Protein AF-A0AAX4HTB2-F1 (afdb_monomer)

Sequence (91 aa):
MSDYPQERYIELENNPYLLGRITLHQVKEQFHAEVDIINKESHKIFKHVDIVYQQHTAEEALIVGVQRLRKFLDSVEKSADDSEEKPDILH

Radius of gyration: 16.87 Å; Cα contacts (8 Å, |Δi|>4): 150; chains: 1; bounding box: 59×37×30 Å

Secondary structure (DSSP, 8-state):
----SEEEEEE-TT-TTEEEEEEEEEETTEEEEEEEEEETTT--EEEEEEEEEEESSHHHHHHHHHHHHHHHHHHHHHHHHTTS-------

Organism: NCBI:txid28202

pLDDT: mean 88.65, std 14.18, range [44.62, 98.38]

Solvent-accessible surface area (backbone atoms only — not comparable to full-atom values): 5283 Å² total; per-residue (Å²): 132,80,85,56,71,38,80,45,79,41,84,40,93,92,38,91,59,40,26,37,37,36,39,36,38,72,57,91,84,27,12,26,16,42,27,34,34,23,32,65,88,78,65,46,78,73,40,83,72,53,74,47,70,78,23,81,37,64,64,54,20,46,54,53,34,53,52,53,51,49,56,50,52,60,51,52,55,54,59,52,61,72,68,69,80,69,84,82,72,88,130

Nearest PDB structures (foldseek):
  1y8c-assembly1_A  TM=5.283E-01  e=2.017E-01  Clostridium acetobutylicum ATCC 824
  9bk6-assembly1_A  TM=4.329E-01  e=4.168E-01  synthetic construct
  8chv-assembly1_B  TM=4.192E-01  e=3.525E-01  Homo sapiens
  4koo-assembly1_A  TM=3.303E-01  e=7.286E-01  Arabidopsis thaliana
  3en8-assembly1_A-2  TM=4.788E-01  e=1.781E+00  Paraburkholderia xenovorans LB400

Foldseek 3Di:
DPPPQDWDWADDPVDRQKIWIWTWGDDPQFIKIWIFIAGPPPRHTPDGQDIGTGHRDSVVNVVVSVVSVVVRVVVVVVVVVVPVPDPPDDD

Structure (mmCIF, N/CA/C/O backbone):
data_AF-A0AAX4HTB2-F1
#
_entry.id   AF-A0AAX4HTB2-F1
#
loop_
_atom_site.group_PDB
_atom_site.id
_atom_site.type_symbol
_atom_site.label_atom_id
_atom_site.label_alt_id
_atom_site.label_comp_id
_atom_site.label_asym_id
_atom_site.label_entity_id
_atom_site.label_seq_id
_atom_site.pdbx_PDB_ins_code
_atom_site.Cartn_x
_atom_site.Cartn_y
_atom_site.Cartn_z
_atom_site.occupancy
_atom_site.B_iso_or_equiv
_atom_site.auth_seq_id
_atom_site.auth_comp_id
_atom_site.auth_asym_id
_atom_site.auth_atom_id
_atom_site.pdbx_PDB_model_num
ATOM 1 N N . MET A 1 1 ? 17.550 -13.755 -5.344 1.00 44.62 1 MET A N 1
ATOM 2 C CA . MET A 1 1 ? 16.313 -13.981 -4.571 1.00 44.62 1 MET A CA 1
ATOM 3 C C . MET A 1 1 ? 15.387 -12.840 -4.925 1.00 44.62 1 MET A C 1
ATOM 5 O O . MET A 1 1 ? 15.863 -11.716 -4.957 1.00 44.62 1 MET A O 1
ATOM 9 N N . SER A 1 2 ? 14.145 -13.113 -5.315 1.00 60.06 2 SER A N 1
ATOM 10 C CA . SER A 1 2 ? 13.180 -12.038 -5.547 1.00 60.06 2 SER A CA 1
ATOM 11 C C . SER A 1 2 ? 12.604 -11.654 -4.193 1.00 60.06 2 SER A C 1
ATOM 13 O O . SER A 1 2 ? 11.890 -12.453 -3.599 1.00 60.06 2 SER A O 1
ATOM 15 N N . ASP A 1 3 ? 12.924 -10.458 -3.706 1.00 85.25 3 ASP A N 1
ATOM 16 C CA . ASP A 1 3 ? 12.434 -9.927 -2.426 1.00 85.25 3 ASP A CA 1
ATOM 17 C C . ASP A 1 3 ? 10.945 -9.533 -2.478 1.00 85.25 3 ASP A C 1
ATOM 19 O O . ASP A 1 3 ? 10.518 -8.696 -1.695 1.00 85.25 3 ASP A O 1
ATOM 23 N N . TYR A 1 4 ? 10.162 -10.083 -3.415 1.00 89.75 4 TYR A N 1
ATOM 24 C CA . TYR A 1 4 ? 8.776 -9.708 -3.697 1.00 89.75 4 TYR A CA 1
ATOM 25 C C . TYR A 1 4 ? 7.841 -10.923 -3.585 1.00 89.75 4 TYR A C 1
ATOM 27 O O . TYR A 1 4 ? 8.230 -12.023 -3.987 1.00 89.75 4 TYR A O 1
ATOM 35 N N . PRO A 1 5 ? 6.593 -10.739 -3.117 1.00 93.31 5 PRO A N 1
ATOM 36 C CA . PRO A 1 5 ? 5.969 -9.453 -2.797 1.00 93.31 5 PRO A CA 1
ATOM 37 C C . PRO A 1 5 ? 6.486 -8.811 -1.499 1.00 93.31 5 PRO A C 1
ATOM 39 O O . PRO A 1 5 ? 6.920 -9.511 -0.589 1.00 93.31 5 PRO A O 1
ATOM 42 N N . GLN A 1 6 ? 6.428 -7.476 -1.418 1.00 95.19 6 GLN A N 1
ATOM 43 C CA . GLN A 1 6 ? 6.731 -6.726 -0.191 1.00 95.19 6 GLN A CA 1
ATOM 44 C C . GLN A 1 6 ? 5.503 -5.996 0.313 1.00 95.19 6 GLN A C 1
ATOM 46 O O . GLN A 1 6 ? 4.912 -5.207 -0.415 1.00 95.19 6 GLN A O 1
ATOM 51 N N . GLU A 1 7 ? 5.183 -6.185 1.584 1.00 96.00 7 GLU A N 1
ATOM 52 C CA . GLU A 1 7 ? 4.117 -5.435 2.232 1.00 96.00 7 GLU A CA 1
ATOM 53 C C . GLU A 1 7 ? 4.681 -4.198 2.936 1.00 96.00 7 GLU A C 1
ATOM 55 O O . GLU A 1 7 ? 5.749 -4.223 3.566 1.00 96.00 7 GLU A O 1
ATOM 60 N N . ARG A 1 8 ? 3.952 -3.091 2.819 1.00 96.56 8 ARG A N 1
ATOM 61 C CA . ARG A 1 8 ? 4.168 -1.860 3.574 1.00 96.56 8 ARG A CA 1
ATOM 62 C C . ARG A 1 8 ? 2.861 -1.456 4.231 1.00 96.56 8 ARG A C 1
ATOM 64 O O . ARG A 1 8 ? 1.845 -1.314 3.557 1.00 96.56 8 ARG A O 1
ATOM 71 N N . TYR A 1 9 ? 2.910 -1.283 5.545 1.00 96.50 9 TYR A N 1
ATOM 72 C CA . TYR A 1 9 ? 1.767 -0.876 6.347 1.00 96.50 9 TYR A CA 1
ATOM 73 C C . TYR A 1 9 ? 1.852 0.615 6.654 1.00 96.50 9 TYR A C 1
ATOM 75 O O . TYR A 1 9 ? 2.926 1.129 6.964 1.00 96.50 9 TYR A O 1
ATOM 83 N N . ILE A 1 10 ? 0.717 1.295 6.547 1.00 94.69 10 ILE A N 1
ATOM 84 C CA . ILE A 1 10 ? 0.566 2.730 6.770 1.00 94.69 10 ILE A CA 1
ATOM 85 C C . ILE A 1 10 ? -0.485 2.904 7.856 1.00 94.69 10 ILE A C 1
ATOM 87 O O . ILE A 1 10 ? -1.606 2.405 7.728 1.00 94.69 10 ILE A O 1
ATOM 91 N N . GLU A 1 11 ? -0.117 3.595 8.928 1.00 93.62 11 GLU A N 1
ATOM 92 C CA . GLU A 1 11 ? -1.055 3.921 9.996 1.00 93.62 11 GLU A CA 1
ATOM 93 C C . GLU A 1 11 ? -2.066 4.962 9.511 1.00 93.62 11 GLU A C 1
ATOM 95 O O . GLU A 1 11 ? -1.710 5.935 8.845 1.00 93.62 11 GLU A O 1
ATOM 100 N N . LEU A 1 12 ? -3.340 4.732 9.824 1.00 90.75 12 LEU A N 1
ATOM 101 C CA . LEU A 1 12 ? -4.416 5.674 9.546 1.00 90.75 12 LEU A CA 1
ATOM 102 C C . LEU A 1 12 ? -4.706 6.441 10.838 1.00 90.75 12 LEU A C 1
ATOM 104 O O . LEU A 1 12 ? -5.266 5.874 11.773 1.00 90.75 12 LEU A O 1
ATOM 108 N N . GLU A 1 13 ? -4.325 7.718 10.900 1.00 83.19 13 GLU A N 1
ATOM 109 C CA . GLU A 1 13 ? -4.425 8.534 12.126 1.00 83.19 13 GLU A CA 1
ATOM 110 C C . GLU A 1 13 ? -5.859 8.602 12.679 1.00 83.19 13 GLU A C 1
ATOM 112 O O . GLU A 1 13 ? -6.069 8.569 13.890 1.00 83.19 13 GLU A O 1
ATOM 117 N N . ASN A 1 14 ? -6.853 8.595 11.789 1.00 81.25 14 ASN A N 1
ATOM 118 C CA . ASN A 1 14 ? -8.266 8.721 12.143 1.00 81.25 14 ASN A CA 1
ATOM 119 C C . ASN A 1 14 ? -8.928 7.382 12.535 1.00 81.25 14 ASN A C 1
ATOM 121 O O . ASN A 1 14 ? -10.093 7.375 12.934 1.00 81.25 14 ASN A O 1
ATOM 125 N N . ASN A 1 15 ? -8.237 6.235 12.422 1.00 84.88 15 ASN A N 1
ATOM 126 C CA . ASN A 1 15 ? -8.810 4.934 12.782 1.00 84.88 15 ASN A CA 1
ATOM 127 C C . ASN A 1 15 ? -7.753 3.927 13.286 1.00 84.88 15 ASN A C 1
ATOM 129 O O . ASN A 1 15 ? -7.053 3.318 12.475 1.00 84.88 15 ASN A O 1
ATOM 133 N N . PRO A 1 16 ? -7.693 3.642 14.603 1.00 89.00 16 PRO A N 1
ATOM 134 C CA . PRO A 1 16 ? -6.657 2.783 15.184 1.00 89.00 16 PRO A CA 1
ATOM 135 C C . PRO A 1 16 ? -6.801 1.290 14.837 1.00 89.00 16 PRO A C 1
ATOM 137 O O . PRO A 1 16 ? -5.866 0.515 15.057 1.00 89.00 16 PRO A O 1
ATOM 140 N N . TYR A 1 17 ? -7.956 0.867 14.315 1.00 93.25 17 TYR A N 1
ATOM 141 C CA . TYR A 1 17 ? -8.248 -0.533 13.985 1.00 93.25 17 TYR A CA 1
ATOM 142 C C . TYR A 1 17 ? -7.967 -0.880 12.521 1.00 93.25 17 TYR A C 1
ATOM 144 O O . TYR A 1 17 ? -7.990 -2.060 12.155 1.00 93.25 17 TYR A O 1
ATOM 152 N N . LEU A 1 18 ? -7.734 0.127 11.679 1.00 95.00 18 LEU A N 1
ATOM 153 C CA . LEU A 1 18 ? -7.485 -0.035 10.253 1.00 95.00 18 LEU A CA 1
ATOM 154 C C . LEU A 1 18 ? -6.056 0.379 9.902 1.00 95.00 18 LEU A C 1
ATOM 156 O O . LEU A 1 18 ? -5.467 1.257 10.524 1.00 95.00 18 LEU A O 1
ATOM 160 N N . LEU A 1 19 ? -5.507 -0.262 8.876 1.00 96.56 19 LEU A N 1
ATOM 161 C CA . LEU A 1 19 ? -4.211 0.069 8.296 1.00 96.56 19 LEU A CA 1
ATOM 162 C C . LEU A 1 19 ? -4.343 0.170 6.783 1.00 96.56 19 LEU A C 1
ATOM 164 O O . LEU A 1 19 ? -5.027 -0.643 6.161 1.00 96.56 19 LEU A O 1
ATOM 168 N N . GLY A 1 20 ? -3.635 1.121 6.186 1.00 97.19 20 GLY A N 1
ATOM 169 C CA . GLY A 1 20 ? -3.307 1.040 4.771 1.00 97.19 20 GLY A CA 1
ATOM 170 C C . GLY A 1 20 ? -2.290 -0.077 4.552 1.00 97.19 20 GLY A C 1
ATOM 171 O O . GLY A 1 20 ? -1.309 -0.173 5.288 1.00 97.19 20 GLY A O 1
ATOM 172 N N . ARG A 1 21 ? -2.500 -0.918 3.546 1.00 98.06 21 ARG A N 1
ATOM 173 C CA . ARG A 1 21 ? -1.529 -1.909 3.082 1.00 98.06 21 ARG A CA 1
ATOM 174 C C . ARG A 1 21 ? -1.190 -1.617 1.631 1.00 98.06 21 ARG A C 1
ATOM 176 O O . ARG A 1 21 ? -2.084 -1.516 0.797 1.00 98.06 21 ARG A O 1
ATOM 183 N N . ILE A 1 22 ? 0.101 -1.520 1.341 1.00 98.12 22 ILE A N 1
ATOM 184 C CA . ILE A 1 22 ? 0.627 -1.466 -0.019 1.00 98.12 22 ILE A CA 1
ATOM 185 C C . ILE A 1 22 ? 1.454 -2.723 -0.256 1.00 98.12 22 ILE A C 1
ATOM 187 O O . ILE A 1 22 ? 2.481 -2.919 0.398 1.00 98.12 22 ILE A O 1
ATOM 191 N N . THR A 1 23 ? 1.012 -3.562 -1.186 1.00 97.88 23 THR A N 1
ATOM 192 C CA . THR A 1 23 ? 1.726 -4.779 -1.582 1.00 97.88 23 THR A CA 1
ATOM 193 C C . THR A 1 23 ? 2.452 -4.528 -2.891 1.00 97.88 23 THR A C 1
ATOM 195 O O . THR A 1 23 ? 1.827 -4.353 -3.933 1.00 97.88 23 THR A O 1
ATOM 198 N N . LEU A 1 24 ? 3.779 -4.500 -2.851 1.00 97.44 24 LEU A N 1
ATOM 199 C CA . LEU A 1 24 ? 4.623 -4.337 -4.026 1.00 97.44 24 LEU A CA 1
ATOM 200 C C . LEU A 1 24 ? 4.878 -5.689 -4.676 1.00 97.44 24 LEU A C 1
ATOM 202 O O . LEU A 1 24 ? 5.340 -6.622 -4.020 1.00 97.44 24 LEU A O 1
ATOM 206 N N . HIS A 1 25 ? 4.656 -5.770 -5.979 1.00 96.56 25 HIS A N 1
ATOM 207 C CA . HIS A 1 25 ? 4.956 -6.933 -6.799 1.00 96.56 25 HIS A CA 1
ATOM 208 C C . HIS A 1 25 ? 5.992 -6.559 -7.850 1.00 96.56 25 HIS A C 1
ATOM 210 O O . HIS A 1 25 ? 5.871 -5.525 -8.505 1.00 96.56 25 HIS A O 1
ATOM 216 N N . GLN A 1 26 ? 6.977 -7.428 -8.062 1.00 95.56 26 GLN A N 1
ATOM 217 C CA . GLN A 1 26 ? 7.856 -7.333 -9.219 1.00 95.56 26 GLN A CA 1
ATOM 218 C C . GLN A 1 26 ? 7.343 -8.264 -10.316 1.00 95.56 26 GLN A C 1
ATOM 220 O O . GLN A 1 26 ? 7.230 -9.475 -10.119 1.00 95.56 26 GLN A O 1
ATOM 225 N N . VAL A 1 27 ? 7.054 -7.699 -11.484 1.00 92.62 27 VAL A N 1
ATOM 226 C CA . VAL A 1 27 ? 6.620 -8.437 -12.669 1.00 92.62 27 VAL A CA 1
ATOM 227 C C . VAL A 1 27 ? 7.604 -8.140 -13.794 1.00 92.62 27 VAL A C 1
ATOM 229 O O . VAL A 1 27 ? 7.569 -7.077 -14.410 1.00 92.62 27 VAL A O 1
ATOM 232 N N . LYS A 1 28 ? 8.493 -9.100 -14.075 1.00 90.94 28 LYS A N 1
ATOM 233 C CA . LYS A 1 28 ? 9.626 -8.928 -15.002 1.00 90.94 28 LYS A CA 1
ATOM 234 C C . LYS A 1 28 ? 10.511 -7.743 -14.569 1.00 90.94 28 LYS A C 1
ATOM 236 O O . LYS A 1 28 ? 11.109 -7.791 -13.497 1.00 90.94 28 LYS A O 1
ATOM 241 N N . GLU A 1 29 ? 10.578 -6.699 -15.390 1.00 92.06 29 GLU A N 1
ATOM 242 C CA . GLU A 1 29 ? 11.369 -5.480 -15.177 1.00 92.06 29 GLU A CA 1
ATOM 243 C C . GLU A 1 29 ? 10.528 -4.320 -14.615 1.00 92.06 29 GLU A C 1
ATOM 245 O O . GLU A 1 29 ? 11.008 -3.196 -14.531 1.00 92.06 29 GLU A O 1
ATOM 250 N N . GLN A 1 30 ? 9.267 -4.574 -14.257 1.00 95.50 30 GLN A N 1
ATOM 251 C CA . GLN A 1 30 ? 8.332 -3.560 -13.774 1.00 95.50 30 GLN A CA 1
ATOM 252 C C . GLN A 1 30 ? 7.860 -3.859 -12.352 1.00 95.50 30 GLN A C 1
ATOM 254 O O . GLN A 1 30 ? 7.884 -5.005 -11.893 1.00 95.50 30 GLN A O 1
ATOM 259 N N . PHE A 1 31 ? 7.376 -2.816 -11.681 1.00 96.94 31 PHE A N 1
ATOM 260 C CA . PHE A 1 31 ? 6.845 -2.879 -10.326 1.00 96.94 31 PHE A CA 1
ATOM 261 C C . PHE A 1 31 ? 5.388 -2.445 -10.286 1.00 96.94 31 PHE A C 1
ATOM 263 O O . PHE A 1 31 ? 5.001 -1.424 -10.858 1.00 96.94 31 PHE A O 1
ATOM 270 N N . HIS A 1 32 ? 4.573 -3.247 -9.615 1.00 97.44 32 HIS A N 1
ATOM 271 C CA . HIS A 1 32 ? 3.159 -2.989 -9.381 1.00 97.44 32 HIS A CA 1
ATOM 272 C C . HIS A 1 32 ? 2.925 -2.814 -7.880 1.00 97.44 32 HIS A C 1
ATOM 274 O O . HIS A 1 32 ? 3.680 -3.360 -7.076 1.00 97.44 32 HIS A O 1
ATOM 280 N N . ALA A 1 33 ? 1.878 -2.087 -7.504 1.00 98.00 33 ALA A N 1
ATOM 281 C CA . ALA A 1 33 ? 1.450 -1.955 -6.120 1.00 98.00 33 ALA A CA 1
ATOM 282 C C . ALA A 1 33 ? -0.054 -2.198 -6.001 1.00 98.00 33 ALA A C 1
ATOM 284 O O . ALA A 1 33 ? -0.836 -1.529 -6.670 1.00 98.00 33 ALA A O 1
ATOM 285 N N . GLU A 1 34 ? -0.465 -3.115 -5.137 1.00 98.06 34 GLU A N 1
ATOM 286 C CA . GLU A 1 34 ? -1.860 -3.229 -4.709 1.00 98.06 34 GLU A CA 1
ATOM 287 C C . GLU A 1 34 ? -2.063 -2.370 -3.465 1.00 98.06 34 GLU A C 1
ATOM 289 O O . GLU A 1 34 ? -1.244 -2.415 -2.546 1.00 98.06 34 GLU A O 1
ATOM 294 N N . VAL A 1 35 ? -3.128 -1.568 -3.444 1.00 98.38 35 VAL A N 1
ATOM 295 C CA . VAL A 1 35 ? -3.448 -0.666 -2.336 1.00 98.38 35 VAL A CA 1
ATOM 296 C C . VAL A 1 35 ? -4.746 -1.122 -1.688 1.00 98.38 35 VAL A C 1
ATOM 298 O O . VAL A 1 35 ? -5.809 -1.100 -2.309 1.00 98.38 35 VAL A O 1
ATOM 301 N N . ASP A 1 36 ? -4.667 -1.485 -0.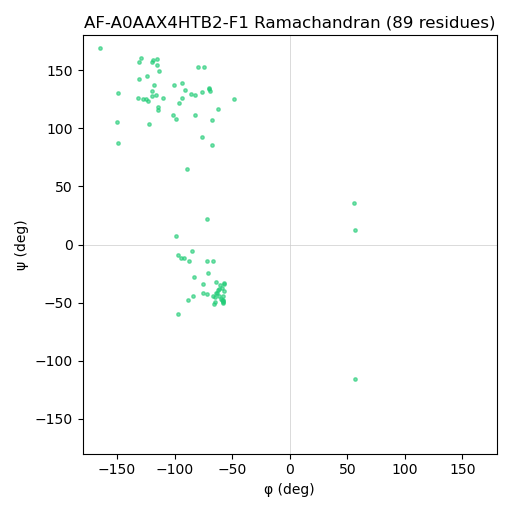414 1.00 98.25 36 ASP A N 1
ATOM 30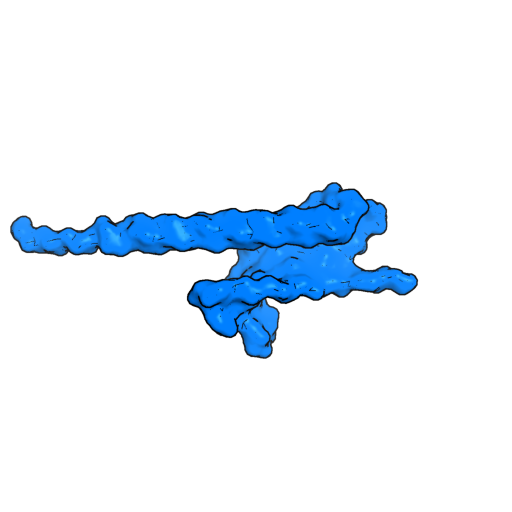2 C CA . ASP A 1 36 ? -5.793 -1.951 0.386 1.00 98.25 36 ASP A CA 1
ATOM 303 C C . ASP A 1 36 ? -5.889 -1.187 1.706 1.00 98.25 36 ASP A C 1
ATOM 305 O O . ASP A 1 36 ? -4.918 -0.629 2.213 1.00 98.25 36 ASP A O 1
ATOM 309 N N . ILE A 1 37 ? -7.068 -1.232 2.311 1.00 97.06 37 ILE A N 1
ATOM 310 C CA . ILE A 1 37 ? -7.279 -0.962 3.727 1.00 97.06 37 ILE A CA 1
ATOM 311 C C . ILE A 1 37 ? -7.630 -2.292 4.376 1.00 97.06 37 ILE A C 1
ATOM 313 O O . ILE A 1 37 ? -8.558 -2.983 3.944 1.00 97.06 37 ILE A O 1
ATOM 317 N N . ILE A 1 38 ? -6.893 -2.653 5.416 1.00 97.38 38 ILE A N 1
ATOM 318 C CA . ILE A 1 38 ? -7.050 -3.908 6.143 1.00 97.38 38 ILE A CA 1
ATOM 319 C C . ILE A 1 38 ? -7.399 -3.637 7.601 1.00 97.38 38 ILE A C 1
ATOM 321 O O . ILE A 1 38 ? -7.090 -2.580 8.150 1.00 97.38 38 ILE A O 1
ATOM 325 N N . ASN A 1 39 ? -8.012 -4.617 8.252 1.00 96.62 39 ASN A N 1
ATOM 326 C CA . ASN A 1 39 ? -8.121 -4.617 9.702 1.00 96.62 39 ASN A CA 1
ATOM 327 C C . ASN A 1 39 ? -6.773 -5.008 10.334 1.00 96.62 39 ASN A C 1
ATOM 329 O O . ASN A 1 39 ? -6.183 -6.017 9.951 1.00 96.62 39 ASN A O 1
ATOM 333 N N . LYS A 1 40 ? -6.312 -4.224 11.314 1.00 94.38 40 LYS A N 1
ATOM 334 C CA . LYS A 1 40 ? -4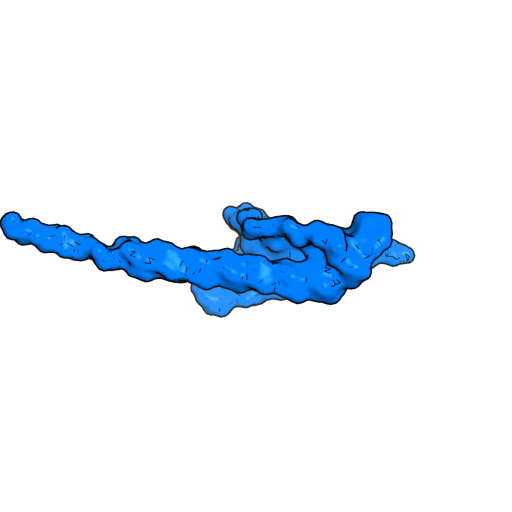.991 -4.353 11.948 1.00 94.38 40 LYS A CA 1
ATOM 335 C C . LYS A 1 40 ? -4.759 -5.702 12.633 1.00 94.38 40 LYS A C 1
ATOM 337 O O . LYS A 1 40 ? 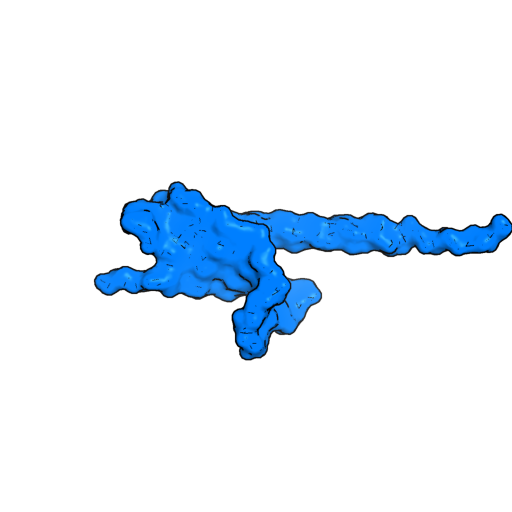-3.643 -6.197 12.612 1.00 94.38 40 LYS A O 1
ATOM 342 N N . GLU A 1 41 ? -5.789 -6.299 13.230 1.00 94.06 41 GLU A N 1
ATOM 343 C CA . GLU A 1 41 ? -5.647 -7.556 13.981 1.00 94.06 41 GLU A CA 1
ATOM 344 C C . GLU A 1 41 ? -5.804 -8.787 13.087 1.00 94.06 41 GLU A C 1
ATOM 346 O O . GLU A 1 41 ? -5.004 -9.716 13.139 1.00 94.06 41 GLU A O 1
ATOM 351 N N . SER A 1 42 ? -6.844 -8.803 12.252 1.00 94.62 42 SER A N 1
ATOM 352 C CA . SER A 1 42 ? -7.172 -9.968 11.421 1.00 94.62 42 SER A CA 1
ATOM 353 C C . SER A 1 42 ? -6.446 -9.996 10.078 1.00 94.62 42 SER A C 1
ATOM 355 O O . SER A 1 42 ? -6.498 -11.012 9.388 1.00 94.62 42 SER A O 1
ATOM 357 N N . HIS A 1 43 ? -5.849 -8.873 9.662 1.00 92.62 43 HIS A N 1
ATOM 358 C CA . HIS A 1 43 ? -5.285 -8.651 8.325 1.00 92.62 43 HIS A CA 1
ATOM 359 C C . HIS A 1 43 ? -6.295 -8.864 7.182 1.00 92.62 43 HIS A C 1
ATOM 361 O O . HIS A 1 43 ? -5.934 -8.915 6.004 1.00 92.62 43 HIS A O 1
ATOM 367 N N . LYS A 1 44 ? -7.589 -8.956 7.507 1.00 95.38 44 LYS A N 1
ATOM 368 C CA . LYS A 1 44 ? -8.650 -9.084 6.518 1.00 95.38 44 LYS A CA 1
ATOM 369 C C . LYS A 1 44 ? -8.769 -7.775 5.747 1.00 95.38 44 LYS A C 1
ATOM 371 O O . LYS A 1 44 ? -8.856 -6.703 6.349 1.00 95.38 44 LYS A O 1
ATOM 376 N N . ILE A 1 45 ? -8.829 -7.882 4.421 1.00 95.88 45 ILE A N 1
ATOM 377 C CA . ILE A 1 45 ? -9.090 -6.742 3.543 1.00 95.88 45 ILE A CA 1
ATOM 378 C C . ILE A 1 45 ? -10.478 -6.199 3.867 1.00 95.88 45 ILE A C 1
ATOM 380 O O . ILE A 1 45 ? -11.488 -6.891 3.723 1.00 95.88 45 ILE A O 1
ATOM 384 N N . PHE A 1 46 ? -10.503 -4.959 4.335 1.00 94.50 46 PHE A N 1
ATOM 385 C CA . PHE A 1 46 ? -11.719 -4.201 4.574 1.00 94.50 46 PHE A CA 1
ATOM 386 C C . PHE A 1 46 ? -12.183 -3.539 3.277 1.00 94.50 46 PHE A C 1
ATOM 388 O O . PHE A 1 46 ? -13.360 -3.596 2.922 1.00 94.50 46 PHE A O 1
ATOM 395 N N . LYS A 1 47 ? -11.240 -2.947 2.539 1.00 95.56 47 LYS A N 1
ATOM 396 C CA . LYS A 1 47 ? -11.510 -2.271 1.275 1.00 95.56 47 LYS A CA 1
ATOM 397 C C . LYS A 1 47 ? -10.307 -2.376 0.352 1.00 95.56 47 LYS A C 1
ATOM 399 O O . LYS A 1 47 ? -9.202 -2.032 0.746 1.00 95.56 47 LYS A O 1
ATOM 404 N N . HIS A 1 48 ? -10.549 -2.782 -0.885 1.00 97.50 48 HIS A N 1
ATOM 405 C CA . HIS A 1 48 ? -9.583 -2.607 -1.961 1.00 97.50 48 HIS A CA 1
ATOM 406 C C . HIS A 1 48 ? -9.699 -1.183 -2.521 1.00 97.50 48 HIS A C 1
ATOM 408 O O . HIS A 1 48 ? -10.819 -0.737 -2.808 1.00 97.50 48 HIS A O 1
ATOM 414 N N . VAL A 1 49 ? -8.577 -0.467 -2.620 1.00 97.19 49 VAL A N 1
ATOM 415 C CA . VAL A 1 49 ? -8.538 0.949 -3.017 1.00 97.19 49 VAL A CA 1
ATOM 416 C C . VAL A 1 49 ? -8.218 1.097 -4.499 1.00 97.19 49 VAL A C 1
ATOM 418 O O . VAL A 1 49 ? -9.017 1.682 -5.227 1.00 97.19 49 VAL A O 1
ATOM 421 N N . ASP A 1 50 ? -7.060 0.607 -4.941 1.00 97.44 50 ASP A N 1
ATOM 422 C CA . ASP A 1 50 ? -6.597 0.737 -6.328 1.00 97.44 50 ASP A CA 1
ATOM 423 C C . ASP A 1 50 ? -5.434 -0.234 -6.604 1.00 97.44 50 ASP A C 1
ATOM 425 O O . ASP A 1 50 ? -4.836 -0.791 -5.676 1.00 97.44 50 ASP A O 1
ATOM 429 N N . ILE A 1 51 ? -5.069 -0.382 -7.879 1.00 97.12 51 ILE A N 1
ATOM 430 C CA . ILE A 1 51 ? -3.855 -1.086 -8.303 1.00 97.12 51 ILE A CA 1
ATOM 431 C C . ILE A 1 5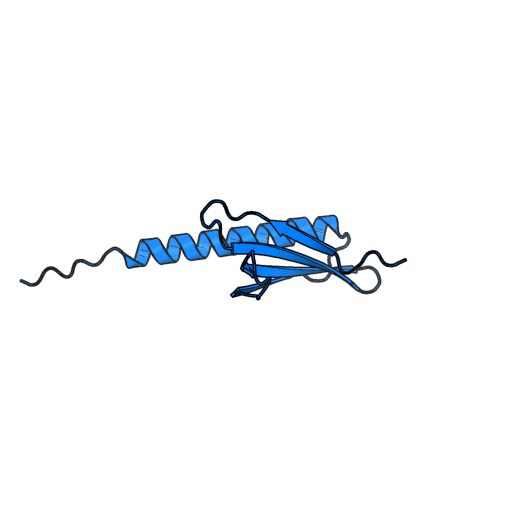1 ? -3.010 -0.165 -9.182 1.00 97.12 51 ILE A C 1
ATOM 433 O O . ILE A 1 51 ? -3.452 0.359 -10.204 1.00 97.12 51 ILE A O 1
ATOM 437 N N . VAL A 1 52 ? -1.751 0.005 -8.792 1.00 97.00 52 VAL A N 1
ATOM 438 C CA . VAL A 1 52 ? -0.732 0.723 -9.552 1.00 97.00 52 VAL A CA 1
ATOM 439 C C . VAL A 1 52 ? 0.033 -0.278 -10.408 1.00 97.00 52 VAL A C 1
ATOM 441 O O . VAL A 1 52 ? 0.585 -1.249 -9.895 1.00 97.00 52 VAL A O 1
ATOM 444 N N . TYR A 1 53 ? 0.114 -0.024 -11.711 1.00 96.62 53 TYR A N 1
ATOM 445 C CA . TYR A 1 53 ? 0.808 -0.893 -12.661 1.00 96.62 53 TYR A CA 1
ATOM 446 C C . TYR A 1 53 ? 2.021 -0.205 -13.294 1.00 96.62 53 TYR A C 1
ATOM 448 O O . TYR A 1 53 ? 2.089 1.020 -13.351 1.00 96.62 53 TYR A O 1
ATOM 456 N N . GLN A 1 54 ? 2.937 -1.016 -13.828 1.00 95.25 54 GLN A N 1
ATOM 457 C CA . GLN A 1 54 ? 4.012 -0.623 -14.747 1.00 95.25 54 GLN A CA 1
ATOM 458 C C . GLN A 1 54 ? 4.968 0.482 -14.262 1.00 95.25 54 GLN A C 1
ATOM 460 O O . GLN A 1 54 ? 5.441 1.285 -15.065 1.00 95.25 54 GLN A O 1
ATOM 465 N N . GLN A 1 55 ? 5.286 0.532 -12.969 1.00 96.62 55 GLN A N 1
ATOM 466 C CA . GLN A 1 55 ? 6.284 1.477 -12.454 1.00 96.62 55 GLN A CA 1
ATOM 467 C C . GLN A 1 55 ? 7.703 0.966 -12.709 1.00 96.62 55 GLN A C 1
ATOM 469 O O . GLN A 1 55 ? 7.921 -0.245 -12.823 1.00 96.62 55 GLN A O 1
ATOM 474 N N . HIS A 1 56 ? 8.670 1.876 -12.829 1.00 94.50 56 HIS A N 1
ATOM 475 C CA . HIS A 1 56 ? 10.047 1.517 -13.177 1.00 94.50 56 HIS A CA 1
ATOM 476 C C . HIS A 1 56 ? 10.840 1.065 -11.954 1.00 94.50 56 HIS A C 1
ATOM 478 O O . HIS A 1 56 ? 11.741 0.236 -12.072 1.00 94.50 56 HIS A O 1
ATOM 484 N N . THR A 1 57 ? 10.471 1.557 -10.770 1.00 96.06 57 THR A N 1
ATOM 485 C CA . THR A 1 57 ? 11.076 1.143 -9.503 1.00 96.06 57 THR A CA 1
ATOM 486 C C . THR A 1 57 ? 10.026 0.782 -8.454 1.00 96.06 57 THR A C 1
ATOM 488 O O . THR A 1 57 ? 8.874 1.220 -8.497 1.00 96.06 57 THR A O 1
ATOM 491 N N . ALA A 1 58 ? 10.432 -0.025 -7.474 1.00 95.19 58 ALA A N 1
ATOM 492 C CA . ALA A 1 58 ? 9.591 -0.360 -6.328 1.00 95.19 58 ALA A CA 1
ATOM 493 C C . ALA A 1 58 ? 9.257 0.869 -5.468 1.00 95.19 58 ALA A C 1
ATOM 495 O O . ALA A 1 58 ? 8.171 0.947 -4.900 1.00 95.19 58 ALA A O 1
ATOM 496 N N . GLU A 1 59 ? 10.178 1.834 -5.394 1.00 95.81 59 GLU A N 1
ATOM 497 C CA . GLU A 1 59 ? 9.974 3.099 -4.690 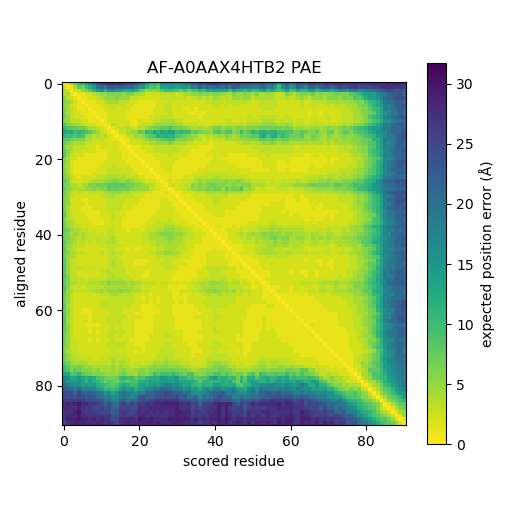1.00 95.81 59 GLU A CA 1
ATOM 498 C C . GLU A 1 59 ? 8.902 3.952 -5.374 1.00 95.81 59 GLU A C 1
ATOM 500 O O . GLU A 1 59 ? 7.995 4.437 -4.704 1.00 95.81 59 GLU A O 1
ATOM 505 N N . GLU A 1 60 ? 8.929 4.062 -6.705 1.00 96.69 60 GLU A N 1
ATOM 506 C CA . GLU A 1 60 ? 7.867 4.733 -7.464 1.00 96.69 60 GLU A CA 1
ATOM 507 C C . GLU A 1 60 ? 6.507 4.070 -7.234 1.00 96.69 60 GLU A C 1
ATOM 509 O O . GLU A 1 60 ? 5.532 4.752 -6.916 1.00 96.69 60 GLU A O 1
ATOM 514 N N . ALA A 1 61 ? 6.440 2.738 -7.327 1.00 97.31 61 ALA A N 1
ATOM 515 C CA . ALA A 1 61 ? 5.219 1.984 -7.049 1.00 97.31 61 ALA A CA 1
ATOM 516 C C . ALA A 1 61 ? 4.685 2.235 -5.636 1.00 97.31 61 ALA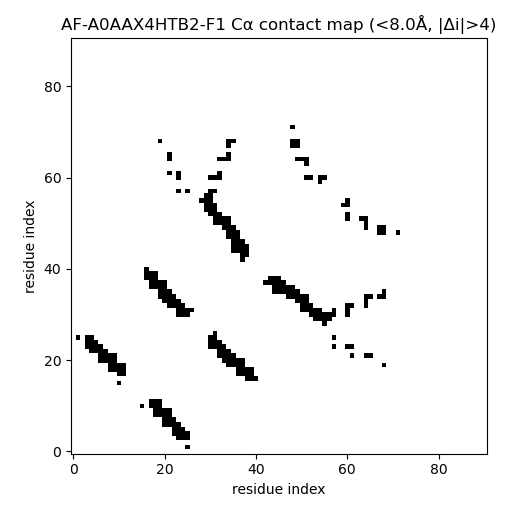 A C 1
ATOM 518 O O . ALA A 1 61 ? 3.478 2.423 -5.462 1.00 97.31 61 ALA A O 1
ATOM 519 N N . LEU A 1 62 ? 5.574 2.319 -4.646 1.00 97.38 62 LEU A N 1
ATOM 520 C CA . LEU A 1 62 ? 5.206 2.654 -3.278 1.00 97.38 62 LEU A CA 1
ATOM 521 C C . LEU A 1 62 ? 4.673 4.086 -3.169 1.00 97.38 62 LEU A C 1
ATOM 523 O O . LEU A 1 62 ? 3.584 4.280 -2.634 1.00 97.38 62 LEU A O 1
ATOM 527 N N . ILE A 1 63 ? 5.399 5.077 -3.692 1.00 97.69 63 ILE A N 1
ATOM 528 C CA . ILE A 1 63 ? 5.010 6.495 -3.639 1.00 97.69 63 ILE A CA 1
ATOM 529 C C . ILE A 1 63 ? 3.642 6.696 -4.292 1.00 97.69 63 ILE A C 1
ATOM 531 O O . ILE A 1 63 ? 2.758 7.318 -3.700 1.00 97.69 63 ILE A O 1
ATOM 535 N N . VAL A 1 64 ? 3.440 6.142 -5.489 1.00 97.69 64 VAL A N 1
ATOM 536 C CA . VAL A 1 64 ? 2.158 6.241 -6.192 1.00 97.69 64 VAL A CA 1
ATOM 537 C C . VAL A 1 64 ? 1.066 5.516 -5.403 1.00 97.69 64 VAL A C 1
ATOM 539 O O . VAL A 1 64 ? -0.022 6.065 -5.246 1.00 97.69 64 VAL A O 1
ATOM 542 N N . GLY A 1 65 ? 1.347 4.339 -4.836 1.00 97.69 65 GLY A N 1
ATOM 543 C CA . GLY A 1 65 ? 0.403 3.619 -3.977 1.00 97.69 65 GLY A CA 1
ATOM 544 C C . GLY A 1 65 ? -0.050 4.443 -2.764 1.00 97.69 65 GLY A C 1
ATOM 545 O O . GLY A 1 65 ? -1.248 4.543 -2.497 1.00 97.69 65 GLY A O 1
ATOM 546 N N . VAL A 1 66 ? 0.883 5.119 -2.082 1.00 96.81 66 VAL A N 1
ATOM 547 C CA . VAL A 1 66 ? 0.584 6.023 -0.954 1.00 96.81 66 VAL A CA 1
ATOM 548 C C . VAL A 1 66 ? -0.303 7.181 -1.412 1.00 96.81 66 VAL A C 1
ATOM 550 O O . VAL A 1 66 ? -1.282 7.518 -0.746 1.00 96.81 66 VAL A O 1
ATOM 553 N N . GLN A 1 67 ? -0.002 7.782 -2.566 1.00 97.25 67 GLN A N 1
ATOM 554 C CA . GLN A 1 67 ? -0.812 8.867 -3.124 1.00 97.25 67 GLN A CA 1
ATOM 555 C C . GLN A 1 67 ? -2.243 8.412 -3.446 1.00 97.25 67 GLN A C 1
ATOM 557 O O . GLN A 1 67 ? -3.189 9.162 -3.200 1.00 97.25 67 GLN A O 1
ATOM 562 N N . ARG A 1 68 ? -2.421 7.187 -3.966 1.00 97.25 68 ARG A N 1
ATOM 563 C CA . ARG A 1 68 ? -3.750 6.603 -4.224 1.00 97.25 68 ARG A CA 1
ATOM 564 C C . ARG A 1 68 ? -4.530 6.383 -2.939 1.00 97.25 68 ARG A C 1
ATOM 566 O O . ARG A 1 68 ? -5.692 6.781 -2.878 1.00 97.25 68 ARG A O 1
ATOM 573 N N . LEU A 1 69 ? -3.879 5.835 -1.914 1.00 96.44 69 LEU A N 1
ATOM 574 C CA . LEU A 1 69 ? -4.486 5.664 -0.598 1.00 96.44 69 LEU A CA 1
ATOM 575 C C . LEU A 1 69 ? -4.953 7.007 -0.025 1.00 96.44 69 LEU A C 1
ATOM 577 O O . LEU A 1 69 ? -6.115 7.136 0.349 1.00 96.44 69 LEU A O 1
ATOM 581 N N . ARG A 1 70 ? -4.084 8.025 -0.022 1.00 94.81 70 ARG A N 1
ATOM 582 C CA . ARG A 1 70 ? -4.428 9.363 0.477 1.00 94.81 70 ARG A CA 1
ATOM 583 C C . ARG A 1 70 ? -5.616 9.961 -0.271 1.00 94.81 70 ARG A C 1
ATOM 585 O O . ARG A 1 70 ? -6.576 10.390 0.353 1.00 94.81 70 ARG A O 1
ATOM 592 N N . LYS A 1 71 ? -5.587 9.930 -1.606 1.00 95.56 71 LYS A N 1
ATOM 593 C CA . LYS A 1 71 ? -6.682 10.458 -2.431 1.00 95.56 71 LYS A CA 1
ATOM 594 C C . LYS A 1 71 ? -8.014 9.764 -2.136 1.00 95.56 71 LYS A C 1
ATOM 596 O O . LYS A 1 71 ? -9.058 10.412 -2.169 1.00 95.56 71 LYS A O 1
ATOM 601 N N . PHE A 1 72 ? -7.986 8.458 -1.877 1.00 94.88 72 PHE A N 1
ATOM 602 C CA . PHE A 1 72 ? -9.175 7.715 -1.481 1.00 94.88 72 PHE A CA 1
ATOM 603 C C . PHE A 1 72 ? -9.702 8.185 -0.123 1.00 94.88 72 PHE A C 1
ATOM 605 O O . PHE A 1 72 ? -10.883 8.512 -0.027 1.00 94.88 72 PHE A O 1
ATOM 612 N N . LEU A 1 73 ? -8.841 8.284 0.892 1.00 92.19 73 LEU A N 1
ATOM 613 C CA . LEU A 1 73 ? -9.229 8.754 2.227 1.00 92.19 73 LEU A CA 1
ATOM 614 C C . LEU A 1 73 ? -9.830 10.167 2.172 1.00 92.19 73 LEU A C 1
ATOM 616 O O . LEU A 1 73 ? -10.952 10.355 2.635 1.00 92.19 73 LEU A O 1
ATOM 620 N N . ASP A 1 74 ? -9.171 11.099 1.475 1.00 92.50 74 ASP A N 1
ATOM 621 C CA . ASP A 1 74 ? -9.665 12.470 1.277 1.00 92.50 74 ASP A CA 1
ATOM 622 C C . ASP A 1 74 ? -11.061 12.494 0.616 1.00 92.50 74 ASP A C 1
ATOM 624 O O . ASP A 1 74 ? -11.871 13.387 0.864 1.00 92.50 74 ASP A O 1
ATOM 628 N N . SER A 1 75 ? -11.356 11.534 -0.272 1.00 92.00 75 SER A N 1
ATOM 629 C CA . SER A 1 75 ? -12.663 11.443 -0.940 1.00 92.00 75 SER A CA 1
ATOM 630 C C . SER A 1 75 ? -13.766 10.898 -0.031 1.00 92.00 75 SER A C 1
ATOM 632 O O . SER A 1 75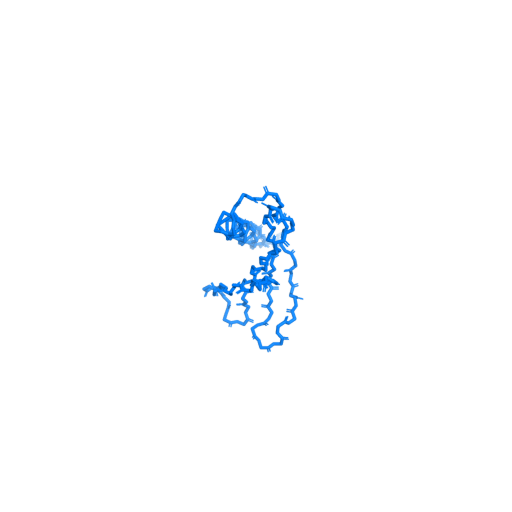 ? -14.917 11.320 -0.147 1.00 92.00 75 SER A O 1
ATOM 634 N N . VAL A 1 76 ? -13.419 9.984 0.881 1.00 88.31 76 VAL A N 1
ATOM 635 C CA . VAL A 1 76 ? -14.362 9.425 1.856 1.00 88.31 76 VAL A CA 1
ATOM 636 C C . VAL A 1 76 ? -14.712 10.471 2.909 1.00 88.31 76 VAL A C 1
ATOM 638 O O . VAL A 1 76 ? -15.888 10.620 3.219 1.00 88.31 76 VAL A O 1
ATOM 641 N N . GLU A 1 77 ? -13.730 11.233 3.397 1.00 84.31 77 GLU A N 1
ATOM 642 C CA . GLU A 1 77 ? -13.960 12.305 4.376 1.00 84.31 77 GLU A CA 1
ATOM 643 C C . GLU A 1 77 ? -14.914 13.377 3.833 1.00 84.31 77 GLU A C 1
ATOM 645 O O . GLU A 1 77 ? -15.905 13.699 4.480 1.00 84.31 77 GLU A O 1
ATOM 650 N N . LYS A 1 78 ? -14.700 13.849 2.598 1.00 81.50 78 LYS A N 1
ATOM 651 C CA . LYS A 1 78 ? -15.605 14.822 1.955 1.00 81.50 78 LYS A CA 1
ATOM 652 C C . LYS A 1 78 ? -17.026 14.294 1.773 1.00 81.50 78 LYS A C 1
ATOM 654 O O . LYS A 1 78 ? -17.984 15.030 1.950 1.00 81.50 78 LYS A O 1
ATOM 659 N N . SER A 1 79 ? -17.161 13.013 1.430 1.00 76.81 79 SER A N 1
ATOM 660 C CA . SER A 1 79 ? -18.479 12.396 1.237 1.00 76.81 79 SER A CA 1
ATOM 661 C C . SER A 1 79 ? -19.241 12.211 2.555 1.00 76.81 79 SER A C 1
ATOM 663 O O . SER A 1 79 ? -20.464 12.108 2.531 1.00 76.81 79 SER A O 1
ATOM 665 N N . ALA A 1 80 ? -18.534 12.124 3.687 1.00 71.06 80 ALA A N 1
ATOM 666 C CA . ALA A 1 80 ?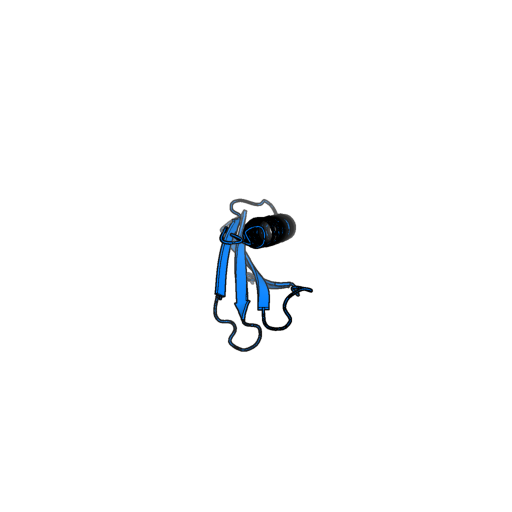 -19.148 12.049 5.008 1.00 71.06 80 ALA A CA 1
ATOM 667 C C . ALA A 1 80 ? -19.678 13.422 5.456 1.00 71.06 80 ALA A C 1
ATOM 669 O O . ALA A 1 80 ? -20.804 13.497 5.944 1.00 71.06 80 ALA A O 1
ATOM 670 N N . ASP A 1 81 ? -18.916 14.490 5.209 1.00 63.91 81 ASP A N 1
ATOM 671 C CA . ASP A 1 81 ? -19.273 15.871 5.575 1.00 63.91 81 ASP A CA 1
ATOM 672 C C . ASP A 1 81 ? -20.551 16.346 4.848 1.00 63.91 81 ASP A C 1
ATOM 674 O O . ASP A 1 81 ? -21.478 16.867 5.464 1.00 63.91 81 ASP A O 1
ATOM 678 N N . ASP A 1 82 ? -20.688 16.019 3.556 1.00 61.25 82 ASP A N 1
ATOM 679 C CA . ASP A 1 82 ? -21.879 16.350 2.752 1.00 61.25 82 ASP A CA 1
ATOM 680 C C . ASP A 1 82 ? -23.164 15.616 3.206 1.00 61.25 82 ASP A C 1
ATOM 682 O O . ASP A 1 82 ? -24.271 15.961 2.784 1.00 61.25 82 ASP A O 1
ATOM 686 N N . SER A 1 83 ? -23.045 14.574 4.039 1.00 58.59 83 SER A N 1
ATOM 687 C CA . SER A 1 83 ? -24.180 13.751 4.485 1.00 58.59 83 SER A CA 1
ATOM 688 C C . SER A 1 83 ? -24.762 14.143 5.849 1.00 58.59 83 SER A C 1
ATOM 690 O O . SER A 1 83 ? -25.840 13.657 6.198 1.00 58.59 83 SER A O 1
ATOM 692 N N . GLU A 1 84 ? -24.115 15.049 6.592 1.00 56.25 84 GLU A N 1
ATOM 693 C CA . GLU A 1 84 ? -24.601 15.532 7.897 1.00 56.25 84 GLU A CA 1
ATOM 694 C C . GLU A 1 84 ? -25.488 16.797 7.807 1.00 56.25 84 GLU A C 1
ATOM 696 O O . GLU A 1 84 ? -26.213 17.112 8.754 1.00 56.25 84 GLU A O 1
ATOM 701 N N . GLU A 1 85 ? -25.561 17.479 6.657 1.00 52.06 85 GLU A N 1
ATOM 702 C CA . GLU A 1 85 ? -26.435 18.649 6.454 1.00 52.06 85 GLU A CA 1
ATOM 703 C C . GLU A 1 85 ? -27.851 18.290 5.955 1.00 52.06 85 GLU A C 1
ATOM 705 O O . GLU A 1 85 ? -28.248 18.695 4.866 1.00 52.06 85 GLU A O 1
ATOM 710 N N . LYS A 1 86 ? -28.671 17.588 6.753 1.00 53.75 86 LYS A N 1
ATOM 711 C CA . LYS A 1 86 ? -30.149 17.727 6.680 1.00 53.75 86 LYS A CA 1
ATOM 712 C C . LYS A 1 86 ? -30.843 17.485 8.025 1.00 53.75 86 LYS A C 1
ATOM 714 O O . LYS A 1 86 ? -31.357 16.391 8.267 1.00 53.75 86 LYS A O 1
ATOM 719 N N . PRO A 1 87 ? -31.002 18.509 8.877 1.00 49.34 87 PRO A N 1
ATOM 720 C CA . PRO A 1 87 ? -32.175 18.576 9.726 1.00 49.34 87 PRO A CA 1
ATOM 721 C C . PRO A 1 87 ? -33.356 19.030 8.854 1.00 49.34 87 PRO A C 1
ATOM 723 O O . PRO A 1 87 ? -33.587 20.227 8.685 1.00 49.34 87 PRO A O 1
ATOM 726 N N . ASP A 1 88 ? -34.115 18.084 8.293 1.00 55.50 88 ASP A N 1
ATOM 727 C CA . ASP A 1 88 ? -35.479 18.377 7.837 1.00 55.50 88 ASP A CA 1
ATOM 728 C C . ASP A 1 88 ? -36.322 18.671 9.088 1.00 55.50 88 ASP A C 1
ATOM 730 O O . ASP A 1 88 ? -36.927 17.797 9.712 1.00 55.50 88 ASP A O 1
ATOM 734 N N . ILE A 1 89 ? -36.284 19.934 9.510 1.00 64.94 89 ILE A N 1
ATOM 735 C CA . ILE A 1 89 ? -37.175 20.488 10.518 1.00 64.94 89 ILE A CA 1
ATOM 736 C C . ILE A 1 89 ? -38.572 20.491 9.890 1.00 64.94 89 ILE A C 1
ATOM 738 O O . ILE A 1 89 ? -38.854 21.295 9.005 1.00 64.94 89 ILE A O 1
ATOM 742 N N . LEU A 1 90 ? -39.442 19.586 10.356 1.00 61.44 90 LEU A N 1
ATOM 743 C CA . LEU A 1 90 ? -40.887 19.654 10.120 1.00 61.44 90 LEU A CA 1
ATOM 744 C C . LEU A 1 90 ? -41.393 21.066 10.437 1.00 61.44 90 LEU A C 1
ATOM 746 O O . LEU A 1 90 ? -41.217 21.504 11.574 1.00 61.44 90 LEU A O 1
ATOM 750 N N . HIS A 1 91 ? -42.065 21.718 9.488 1.00 50.91 91 HIS A N 1
ATOM 751 C CA . HIS A 1 91 ? -43.107 22.722 9.736 1.00 50.91 91 HIS A CA 1
ATOM 752 C C . HIS A 1 91 ? -44.283 22.451 8.797 1.00 50.91 91 HIS A C 1
ATOM 754 O O . HIS A 1 91 ? -44.040 22.322 7.576 1.00 50.91 91 HIS A O 1
#

Mean predicted aligned error: 6.83 Å